Protein AF-A0A9P2R0U0-F1 (afdb_monomer_lite)

pLDDT: mean 92.95, std 7.98, range [57.66, 97.56]

Radius of gyration: 14.1 Å; chains: 1; bounding box: 33×17×36 Å

Organism: NCBI:txid1045010

Secondary structure (DSSP, 8-state):
-EE---EEEE--TTSPPPP-SSEEEEEEEEETTTTEEEEEEE-EEEE-TTS-EEEEP---

Sequence (60 aa):
MRLGPADILESDENGIIPEQDRVITQVVILDADKKQIQCVVRPLQILRADGTWENIGGMK

InterPro domains:
  IPR009640 Bacteriophage 933W, L0121, tail fibre, C-terminal [PF06820] (1-60)

Foldseek 3Di:
DDWADKDKFWADQVLHTDDFFWDFDDKDDPDVVSSTIMTITTFDWDQDPVRDTDGDGHDD

Structure (mmCIF, N/CA/C/O backbone):
data_AF-A0A9P2R0U0-F1
#
_entry.id   AF-A0A9P2R0U0-F1
#
loop_
_atom_site.group_PDB
_atom_site.id
_atom_site.type_symbol
_atom_site.label_atom_id
_atom_site.label_alt_id
_atom_site.label_comp_id
_atom_site.label_asym_id
_atom_site.label_entity_id
_atom_site.label_seq_id
_atom_site.pdbx_PDB_ins_code
_atom_site.Cartn_x
_atom_site.Cartn_y
_atom_site.Cartn_z
_atom_site.occupancy
_atom_site.B_iso_or_equiv
_atom_site.auth_seq_id
_atom_site.auth_comp_id
_atom_site.auth_asym_id
_atom_site.auth_atom_id
_atom_site.pdbx_PDB_model_num
ATOM 1 N N . MET A 1 1 ? 15.582 3.103 -7.847 1.00 90.75 1 MET A N 1
ATOM 2 C CA . MET A 1 1 ? 14.474 2.645 -6.982 1.00 90.75 1 MET A CA 1
ATOM 3 C C . MET A 1 1 ? 13.291 3.576 -7.180 1.00 90.75 1 MET A C 1
ATOM 5 O O . MET A 1 1 ? 13.525 4.757 -7.411 1.00 90.75 1 MET A O 1
ATOM 9 N N . ARG A 1 2 ? 12.057 3.068 -7.135 1.00 93.94 2 ARG A N 1
ATOM 10 C CA . ARG A 1 2 ? 10.833 3.880 -7.213 1.00 93.94 2 ARG A CA 1
ATOM 11 C C . ARG A 1 2 ? 9.732 3.297 -6.336 1.00 93.94 2 ARG A C 1
ATOM 13 O O . ARG A 1 2 ? 9.805 2.132 -5.959 1.00 93.94 2 ARG A O 1
ATOM 20 N N . LEU A 1 3 ? 8.692 4.084 -6.093 1.00 94.31 3 LEU A N 1
ATOM 21 C CA . LEU A 1 3 ? 7.429 3.574 -5.573 1.00 94.31 3 LEU A CA 1
ATOM 22 C C . LEU A 1 3 ? 6.595 3.014 -6.729 1.00 94.31 3 LEU A C 1
ATOM 24 O O . LEU A 1 3 ? 6.470 3.653 -7.775 1.00 94.31 3 LEU A O 1
ATOM 28 N N . GLY A 1 4 ? 6.052 1.817 -6.539 1.00 93.75 4 GLY A N 1
ATOM 29 C CA . GLY A 1 4 ? 5.126 1.191 -7.469 1.00 93.75 4 GLY A CA 1
ATOM 30 C C . GLY A 1 4 ? 3.700 1.755 -7.373 1.00 93.75 4 GLY A C 1
ATOM 31 O O . GLY A 1 4 ? 3.474 2.830 -6.793 1.00 93.75 4 GLY A O 1
ATOM 32 N N . PRO A 1 5 ? 2.728 1.036 -7.961 1.00 95.12 5 PRO A N 1
ATOM 33 C CA . PRO A 1 5 ? 1.309 1.365 -7.869 1.00 95.12 5 PRO A CA 1
ATOM 34 C C . PRO A 1 5 ? 0.829 1.481 -6.419 1.00 95.12 5 PRO A C 1
ATOM 36 O O . PRO A 1 5 ? 1.396 0.871 -5.515 1.00 95.12 5 PRO A O 1
ATOM 39 N N . ALA A 1 6 ? -0.196 2.301 -6.210 1.00 95.94 6 ALA A N 1
ATOM 40 C CA . ALA A 1 6 ? -0.788 2.513 -4.899 1.00 95.94 6 ALA A CA 1
ATOM 41 C C . ALA A 1 6 ? -1.952 1.561 -4.656 1.00 95.94 6 ALA A C 1
ATOM 43 O O . ALA A 1 6 ? -2.808 1.422 -5.523 1.00 95.94 6 ALA A O 1
ATOM 44 N N 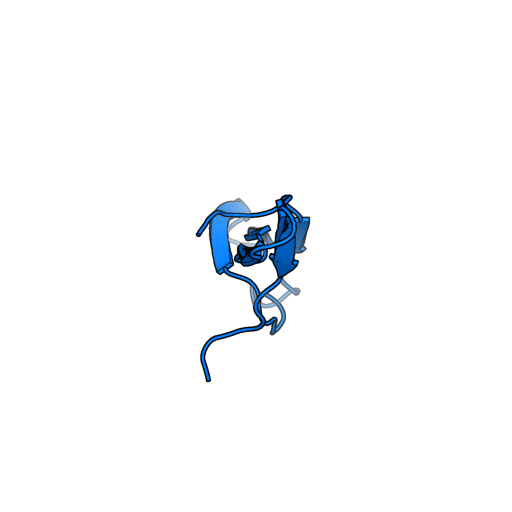. ASP A 1 7 ? -2.002 1.028 -3.441 1.00 95.88 7 ASP A N 1
ATOM 45 C CA . ASP A 1 7 ? -3.16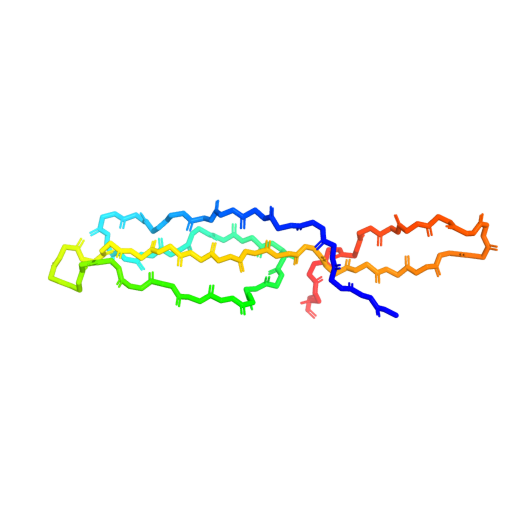6 0.366 -2.866 1.00 95.88 7 ASP A CA 1
ATOM 46 C C . ASP A 1 7 ? -3.584 1.097 -1.584 1.00 95.88 7 ASP A C 1
ATOM 48 O O . ASP A 1 7 ? -2.796 1.841 -0.990 1.00 95.88 7 ASP A O 1
ATOM 52 N N . ILE A 1 8 ? -4.821 0.872 -1.145 1.00 96.88 8 ILE A N 1
ATOM 53 C CA . ILE A 1 8 ? -5.3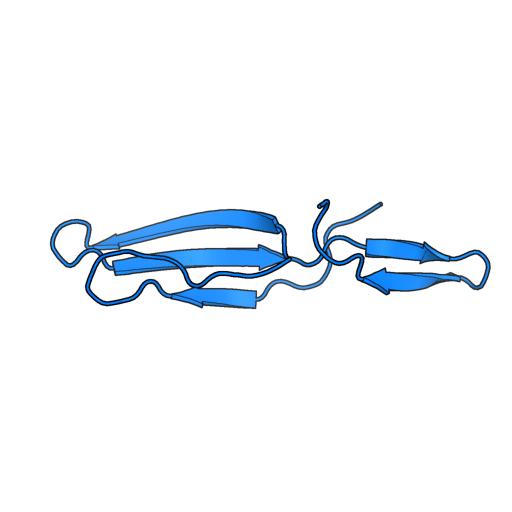54 1.419 0.105 1.00 96.88 8 ILE A CA 1
ATOM 54 C C . ILE A 1 8 ? -5.533 0.278 1.102 1.00 96.88 8 ILE A C 1
ATOM 56 O O . ILE A 1 8 ? -6.065 -0.776 0.759 1.00 96.88 8 ILE A O 1
ATOM 60 N N . LEU A 1 9 ? -5.086 0.501 2.334 1.00 96.56 9 LEU A N 1
ATOM 61 C CA 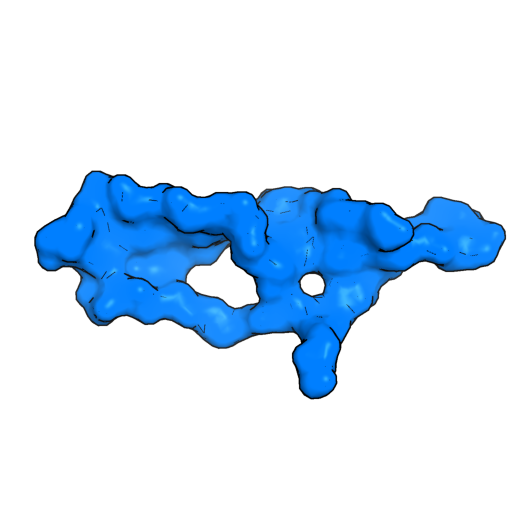. LEU A 1 9 ? -5.401 -0.338 3.482 1.00 96.56 9 LEU A CA 1
ATOM 62 C C . LEU A 1 9 ? -6.289 0.439 4.437 1.00 96.56 9 LEU A C 1
ATOM 64 O O . LEU A 1 9 ? -6.019 1.604 4.722 1.00 96.56 9 LEU A O 1
ATOM 68 N N . GLU A 1 10 ? -7.318 -0.223 4.941 1.00 96.88 10 GLU A N 1
ATOM 69 C CA . GLU A 1 10 ? -8.173 0.308 5.996 1.00 96.88 10 GLU A CA 1
ATOM 70 C C . GLU A 1 10 ? -7.722 -0.259 7.338 1.00 96.88 10 GLU A C 1
ATOM 72 O O . GLU A 1 10 ? -7.238 -1.393 7.414 1.00 96.88 10 GLU A O 1
ATOM 77 N N . SER A 1 11 ? -7.847 0.544 8.389 1.00 96.06 11 SER A N 1
ATOM 78 C CA . SER A 1 11 ? -7.664 0.062 9.747 1.00 96.06 11 SER A CA 1
ATOM 79 C C . SER A 1 11 ? -8.810 -0.849 10.166 1.00 96.06 11 SER A C 1
ATOM 81 O O . SER A 1 11 ? -9.938 -0.717 9.690 1.00 96.06 11 SER A O 1
ATOM 83 N N . ASP A 1 12 ? -8.535 -1.733 11.116 1.00 95.94 12 ASP A N 1
ATOM 84 C CA . ASP A 1 12 ? -9.588 -2.418 11.854 1.00 95.94 12 ASP A CA 1
ATOM 85 C C . ASP A 1 12 ? -10.348 -1.460 12.799 1.00 95.94 12 ASP A C 1
ATOM 87 O O . ASP A 1 12 ? -10.061 -0.261 12.891 1.00 95.94 12 ASP A O 1
ATOM 91 N N . GLU A 1 13 ? -11.319 -2.002 13.539 1.00 94.19 13 GLU A N 1
ATOM 92 C CA . GLU A 1 13 ? -12.127 -1.262 14.522 1.00 94.19 13 GLU A CA 1
ATOM 93 C C . GLU A 1 13 ? -11.312 -0.637 15.670 1.00 94.19 13 GLU A C 1
ATOM 95 O O . GLU A 1 13 ? -11.781 0.262 16.371 1.00 94.19 13 GLU A O 1
ATOM 100 N N . ASN A 1 14 ? -10.077 -1.097 15.874 1.00 94.31 14 ASN A N 1
ATOM 101 C CA . ASN A 1 14 ? -9.167 -0.582 16.885 1.00 94.31 14 ASN A CA 1
ATOM 102 C C . ASN A 1 14 ? -8.191 0.457 16.325 1.00 94.31 14 ASN A C 1
ATOM 104 O O . ASN A 1 14 ? -7.378 0.982 17.090 1.00 94.31 14 ASN A O 1
ATOM 108 N N . GLY A 1 15 ? -8.298 0.801 15.040 1.00 93.50 15 GLY A N 1
ATOM 109 C CA . GLY A 1 15 ? -7.398 1.731 14.366 1.00 93.50 15 GLY A CA 1
ATOM 110 C C . GLY A 1 15 ? -6.074 1.098 13.941 1.00 93.50 15 GLY A C 1
ATOM 111 O O . GLY A 1 15 ? -5.132 1.825 13.624 1.00 93.50 15 GLY A O 1
ATOM 112 N N . ILE A 1 16 ? -5.969 -0.234 13.935 1.00 95.50 16 ILE A N 1
ATOM 113 C CA . ILE A 1 16 ? -4.746 -0.945 13.560 1.00 95.50 16 ILE A CA 1
ATOM 114 C C . ILE A 1 16 ? -4.743 -1.214 12.057 1.00 95.50 16 ILE A C 1
ATOM 116 O O . ILE A 1 16 ? -5.672 -1.800 11.509 1.00 95.50 16 ILE A O 1
ATOM 120 N N . ILE A 1 17 ? -3.673 -0.791 11.385 1.00 95.25 17 ILE A N 1
ATOM 121 C CA . ILE A 1 17 ? -3.426 -1.100 9.972 1.00 95.25 17 ILE A CA 1
ATOM 122 C C . ILE A 1 17 ? -2.826 -2.512 9.883 1.00 95.25 17 ILE A C 1
ATOM 124 O O . ILE A 1 17 ? -1.884 -2.796 10.626 1.00 95.25 17 ILE A O 1
ATOM 128 N N . PRO A 1 18 ? -3.326 -3.393 8.995 1.00 93.38 18 PRO A N 1
ATOM 129 C CA . PRO A 1 18 ? -2.844 -4.768 8.898 1.00 93.38 18 PRO A CA 1
ATOM 130 C C . PRO A 1 18 ? -1.358 -4.845 8.524 1.00 93.38 18 PRO A C 1
ATOM 132 O O . PRO A 1 18 ? -0.852 -4.031 7.745 1.00 93.38 18 PRO A O 1
ATOM 135 N N . GLU A 1 19 ? -0.672 -5.852 9.071 1.00 91.88 19 GLU A N 1
ATOM 136 C CA . GLU A 1 19 ? 0.738 -6.134 8.789 1.00 91.88 19 GLU A CA 1
ATOM 137 C C . GLU A 1 19 ? 0.960 -6.462 7.308 1.00 91.88 19 GLU A C 1
ATOM 139 O O . GLU A 1 19 ? 0.13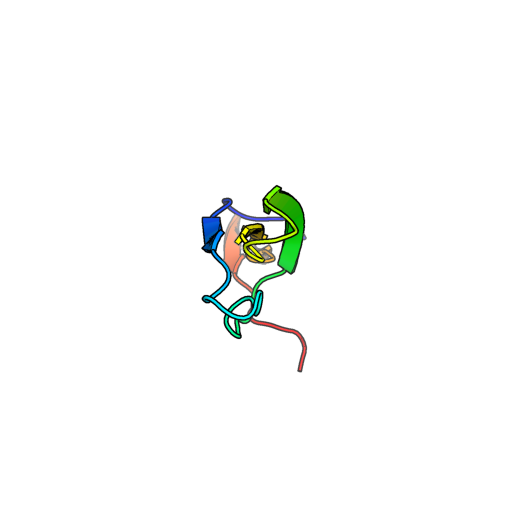9 -7.121 6.664 1.00 91.88 19 GLU A O 1
ATOM 144 N N . GLN A 1 20 ? 2.055 -5.941 6.750 1.00 90.25 20 GLN A N 1
ATOM 145 C CA . GLN A 1 20 ? 2.296 -5.907 5.312 1.00 90.25 20 GLN A CA 1
ATOM 146 C C . GLN A 1 20 ? 3.742 -5.464 4.991 1.00 90.25 20 GLN A C 1
ATOM 148 O O . GLN A 1 20 ? 4.343 -4.708 5.751 1.00 90.25 20 GLN A O 1
ATOM 153 N N . ASP A 1 21 ? 4.260 -5.862 3.822 1.00 88.94 21 ASP A N 1
ATOM 154 C CA . ASP A 1 21 ? 5.673 -5.690 3.411 1.00 88.94 21 ASP A CA 1
ATOM 155 C C . ASP A 1 21 ? 5.962 -4.478 2.491 1.00 88.94 21 ASP A C 1
ATOM 157 O O . ASP A 1 21 ? 7.027 -4.359 1.882 1.00 88.94 21 ASP A O 1
ATOM 161 N N . ARG A 1 22 ? 4.992 -3.586 2.321 1.00 92.06 22 ARG A N 1
ATOM 162 C CA . ARG A 1 22 ? 5.020 -2.386 1.469 1.00 92.06 22 ARG A CA 1
ATOM 163 C C . ARG A 1 22 ? 5.241 -1.122 2.307 1.00 92.06 22 ARG A C 1
ATOM 165 O O . ARG A 1 22 ? 5.067 -1.088 3.523 1.00 92.06 22 ARG A O 1
ATOM 172 N N . VAL A 1 23 ? 5.589 -0.029 1.636 1.00 92.88 23 VAL A N 1
ATOM 173 C CA . VAL A 1 23 ? 5.826 1.266 2.286 1.00 92.88 23 VAL A CA 1
ATOM 174 C C . VAL A 1 23 ? 4.504 2.020 2.422 1.00 92.88 23 VAL A C 1
ATOM 176 O O . VAL A 1 23 ? 3.805 2.210 1.425 1.00 92.88 23 VAL A O 1
ATOM 179 N N . ILE A 1 24 ? 4.176 2.500 3.626 1.00 95.06 24 ILE A N 1
ATOM 180 C CA . ILE A 1 24 ? 3.101 3.484 3.821 1.00 95.06 24 ILE A CA 1
ATOM 181 C C . ILE A 1 24 ? 3.616 4.845 3.351 1.00 95.06 24 ILE A C 1
ATOM 183 O O . ILE A 1 24 ? 4.648 5.326 3.810 1.00 95.06 24 ILE A O 1
ATOM 187 N N . THR A 1 25 ? 2.895 5.467 2.424 1.00 95.88 25 THR A N 1
ATOM 188 C CA . THR A 1 25 ? 3.289 6.742 1.797 1.00 95.88 25 THR A CA 1
ATOM 189 C C . THR A 1 25 ? 2.345 7.891 2.124 1.00 95.88 25 THR A C 1
ATOM 191 O O . THR A 1 25 ? 2.714 9.050 1.964 1.00 95.88 25 THR A O 1
ATOM 194 N N . GLN A 1 26 ? 1.145 7.581 2.615 1.00 97.25 26 GLN A N 1
ATOM 195 C CA . GLN A 1 26 ? 0.180 8.555 3.106 1.00 97.25 26 GLN A CA 1
ATOM 196 C C . GLN A 1 26 ? -0.715 7.898 4.156 1.00 97.25 26 GLN A C 1
ATOM 198 O O . GLN A 1 26 ? -1.063 6.725 4.020 1.00 97.25 26 GLN A O 1
ATOM 203 N N . VAL A 1 27 ? -1.112 8.674 5.162 1.00 96.44 27 VAL A N 1
ATOM 204 C CA . VAL A 1 27 ? -2.114 8.299 6.164 1.00 96.44 27 VAL A CA 1
ATOM 205 C C . VAL A 1 27 ? -3.242 9.323 6.102 1.00 96.44 27 VAL A C 1
ATOM 207 O O . VAL A 1 27 ? -2.988 10.528 6.078 1.00 96.44 27 VAL A O 1
ATOM 210 N N . VAL A 1 28 ? -4.478 8.843 6.051 1.00 96.94 28 VAL A N 1
ATOM 211 C CA . VAL A 1 28 ? -5.706 9.637 6.047 1.00 96.94 28 VAL A CA 1
ATOM 212 C C . VAL A 1 28 ? -6.530 9.214 7.254 1.00 96.94 28 VAL A C 1
ATOM 214 O O . VAL A 1 28 ? -6.875 8.045 7.397 1.00 96.94 28 VAL A O 1
ATOM 217 N N . ILE A 1 29 ? -6.847 10.167 8.125 1.00 96.38 29 ILE A N 1
ATOM 218 C CA . ILE A 1 29 ? -7.732 9.946 9.270 1.00 96.38 29 ILE A CA 1
ATOM 219 C C . ILE A 1 29 ? -9.105 10.465 8.861 1.00 96.38 29 ILE A C 1
ATOM 221 O O . ILE A 1 29 ? -9.268 11.666 8.652 1.00 96.38 29 ILE A O 1
ATOM 225 N N . LEU A 1 30 ? -10.062 9.556 8.692 1.00 94.56 30 LEU A N 1
ATOM 226 C CA . LEU A 1 30 ? -11.422 9.902 8.278 1.00 94.56 30 LEU A CA 1
ATOM 227 C C . LEU A 1 30 ? -12.274 10.296 9.484 1.00 94.56 30 LEU A C 1
ATOM 229 O O . LEU A 1 30 ? -12.982 11.300 9.447 1.00 94.56 30 LEU A O 1
ATOM 233 N N . ASP A 1 31 ? -12.168 9.520 10.561 1.00 95.81 31 ASP A N 1
ATOM 234 C CA . ASP A 1 31 ? -12.873 9.750 11.818 1.00 95.81 31 ASP A CA 1
ATOM 235 C C . ASP A 1 31 ? -11.992 9.243 12.966 1.00 95.81 31 ASP A C 1
ATOM 237 O O . ASP A 1 31 ? -11.736 8.044 13.089 1.00 95.81 31 ASP A O 1
ATOM 241 N N . ALA A 1 32 ? -11.477 10.165 13.782 1.00 92.19 32 ALA A N 1
ATOM 242 C CA . ALA A 1 32 ? -10.563 9.828 14.870 1.00 92.19 32 ALA A CA 1
ATOM 243 C C . ALA A 1 32 ? -11.273 9.105 16.025 1.00 92.19 32 ALA A C 1
ATOM 245 O O . ALA A 1 32 ? -10.692 8.199 16.622 1.00 92.19 32 ALA A O 1
ATOM 246 N N . ASP A 1 33 ? -12.532 9.453 16.299 1.00 95.56 33 ASP A N 1
ATOM 247 C CA . ASP A 1 33 ? -13.302 8.871 17.400 1.00 95.56 33 ASP A CA 1
ATOM 248 C C . ASP A 1 33 ? -13.689 7.427 17.082 1.00 95.56 33 ASP A C 1
ATOM 250 O O . ASP A 1 33 ? -13.622 6.544 17.938 1.00 95.56 33 ASP A O 1
ATOM 254 N N . LYS A 1 34 ? -14.026 7.166 15.815 1.00 94.44 34 LYS A N 1
ATOM 255 C CA . LYS A 1 34 ? -14.278 5.811 15.310 1.00 94.44 34 LYS A CA 1
ATOM 256 C C . LYS A 1 34 ? -13.009 5.057 14.925 1.00 94.44 34 LYS A C 1
ATOM 258 O O . LYS A 1 34 ? -13.111 3.929 14.452 1.00 94.44 34 LYS A O 1
ATOM 263 N N . LYS A 1 35 ? -11.833 5.671 15.099 1.00 94.44 35 LYS A N 1
ATOM 264 C CA . LYS A 1 35 ? -10.530 5.111 14.715 1.00 94.44 35 LYS A CA 1
ATOM 265 C C . LYS A 1 35 ? -10.481 4.661 13.249 1.00 94.44 35 LYS A C 1
ATOM 267 O O . LYS A 1 35 ? -9.796 3.702 12.913 1.00 94.44 35 LYS A O 1
ATOM 272 N N . GLN A 1 36 ? -11.206 5.354 12.375 1.00 95.56 36 GLN A N 1
ATOM 273 C CA . GLN A 1 36 ? -11.266 5.041 10.955 1.00 95.56 36 GLN A CA 1
ATOM 274 C C . GLN A 1 36 ? -10.085 5.695 10.235 1.00 95.56 36 GLN A C 1
ATOM 276 O O . GLN A 1 36 ? -10.073 6.907 9.987 1.00 95.56 36 GLN A O 1
ATOM 281 N N . ILE A 1 37 ? -9.088 4.882 9.895 1.00 97.06 37 ILE A N 1
ATOM 282 C CA . ILE A 1 37 ? -7.845 5.311 9.257 1.00 97.06 37 ILE A CA 1
ATOM 283 C C . ILE A 1 37 ? -7.683 4.556 7.937 1.00 97.06 37 ILE A C 1
ATOM 285 O O . ILE A 1 37 ? -7.898 3.350 7.857 1.00 97.06 37 ILE A O 1
ATOM 289 N N . GLN A 1 38 ? -7.275 5.273 6.896 1.00 97.56 38 GLN A N 1
ATOM 290 C CA . GLN A 1 38 ? -6.868 4.698 5.621 1.00 97.56 38 GLN A CA 1
ATOM 291 C C . GLN A 1 38 ? -5.404 5.032 5.342 1.00 97.56 38 GLN A C 1
ATOM 293 O O . GLN A 1 38 ? -4.961 6.169 5.507 1.00 97.56 38 GLN A O 1
ATOM 298 N N . CYS A 1 39 ? -4.647 4.048 4.878 1.00 97.44 39 CYS A N 1
ATOM 299 C CA . CYS A 1 39 ? -3.250 4.199 4.498 1.00 97.44 39 CYS A CA 1
ATOM 300 C C . CYS A 1 39 ? -3.075 3.931 3.008 1.00 97.44 39 CYS A C 1
ATOM 302 O O . CYS A 1 39 ? -3.546 2.919 2.497 1.00 97.44 39 CYS A O 1
ATOM 304 N N . VAL A 1 40 ? -2.329 4.798 2.324 1.00 97.31 40 VAL A N 1
ATOM 305 C CA . VAL A 1 40 ? -1.868 4.536 0.957 1.00 97.31 40 VAL A CA 1
ATOM 306 C C . VAL A 1 40 ? -0.535 3.814 1.033 1.00 97.31 40 VAL A C 1
ATOM 308 O O . VAL A 1 40 ? 0.472 4.387 1.467 1.00 97.31 40 VAL A O 1
ATOM 311 N N . VAL A 1 41 ? -0.515 2.568 0.578 1.00 95.81 41 VAL A N 1
ATOM 312 C CA . VAL A 1 41 ? 0.679 1.723 0.554 1.00 95.81 41 VAL A CA 1
ATOM 313 C C . VAL A 1 41 ? 1.167 1.507 -0.866 1.00 95.81 41 VAL A C 1
ATOM 315 O O . VAL A 1 41 ? 0.382 1.424 -1.809 1.00 95.81 41 VAL A O 1
ATOM 318 N N . ARG A 1 42 ? 2.485 1.431 -1.033 1.00 95.19 42 ARG A N 1
ATOM 319 C CA . ARG A 1 42 ? 3.127 1.219 -2.334 1.00 95.19 42 ARG A CA 1
ATOM 320 C C . ARG A 1 42 ? 4.267 0.215 -2.191 1.00 95.19 42 ARG A C 1
ATOM 322 O O . ARG A 1 42 ? 5.066 0.355 -1.259 1.00 95.19 42 ARG A O 1
ATOM 329 N N . PRO A 1 43 ? 4.394 -0.778 -3.090 1.00 93.88 43 PRO A N 1
ATOM 330 C CA . PRO A 1 43 ? 5.568 -1.626 -3.105 1.00 93.88 43 PRO A CA 1
ATOM 331 C C . PRO A 1 43 ? 6.761 -0.787 -3.544 1.00 93.88 43 PRO A C 1
ATOM 333 O O . PRO A 1 43 ? 6.659 0.088 -4.411 1.00 93.88 43 PRO A O 1
ATOM 336 N N . LEU A 1 44 ? 7.908 -1.067 -2.955 1.00 93.50 44 LEU A N 1
ATOM 337 C CA . LEU A 1 44 ? 9.146 -0.486 -3.418 1.00 93.50 44 LEU A CA 1
ATOM 338 C C . LEU A 1 44 ? 9.642 -1.308 -4.611 1.00 93.50 44 LEU A C 1
ATOM 340 O O . LEU A 1 44 ? 9.506 -2.528 -4.622 1.00 93.50 44 LEU A O 1
ATOM 344 N N . GLN A 1 45 ? 10.147 -0.648 -5.650 1.00 95.19 45 GLN A N 1
ATOM 345 C CA . GLN A 1 45 ? 10.540 -1.310 -6.891 1.00 95.19 45 GLN A CA 1
ATOM 346 C C . GLN A 1 45 ? 11.966 -0.964 -7.305 1.00 95.19 45 GLN A C 1
ATOM 348 O O . GLN A 1 45 ? 12.398 0.198 -7.253 1.00 95.19 45 GLN A O 1
ATOM 353 N N . ILE A 1 46 ? 12.678 -1.974 -7.794 1.00 95.88 46 ILE A N 1
ATOM 354 C CA . ILE A 1 46 ? 13.991 -1.836 -8.422 1.00 95.88 46 ILE A CA 1
ATOM 355 C C . ILE A 1 46 ? 13.888 -2.134 -9.918 1.00 95.88 46 ILE A C 1
ATOM 357 O O . ILE A 1 46 ? 13.123 -2.999 -10.335 1.00 95.88 46 ILE A O 1
ATOM 361 N N . LEU A 1 47 ? 14.637 -1.383 -10.725 1.00 96.50 47 LEU A N 1
ATOM 362 C CA . LEU A 1 47 ? 14.762 -1.637 -12.156 1.00 96.50 47 LEU A CA 1
ATOM 363 C C . LEU A 1 47 ? 15.843 -2.697 -12.360 1.00 96.50 47 LEU A C 1
ATOM 365 O O . LEU A 1 47 ? 16.971 -2.521 -11.892 1.00 96.50 47 LEU A O 1
ATOM 369 N N . ARG A 1 48 ? 15.499 -3.788 -13.036 1.00 96.56 48 ARG A N 1
ATOM 370 C CA . ARG A 1 48 ? 16.427 -4.846 -13.428 1.00 96.56 48 ARG A CA 1
ATOM 371 C C . ARG A 1 48 ? 17.156 -4.480 -14.720 1.00 96.56 48 ARG A C 1
ATOM 373 O O . ARG A 1 48 ? 16.767 -3.562 -15.439 1.00 96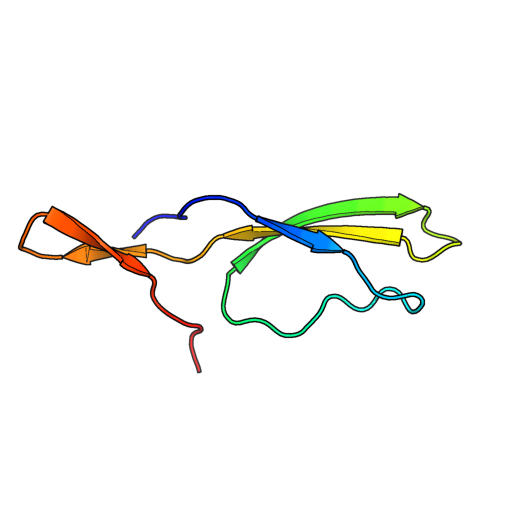.56 48 ARG A O 1
ATOM 380 N N . ALA A 1 49 ? 18.238 -5.203 -15.005 1.00 97.00 49 ALA A N 1
ATOM 381 C CA . ALA A 1 49 ? 19.073 -4.965 -16.185 1.00 97.00 49 ALA A CA 1
ATOM 382 C C . ALA A 1 49 ? 18.325 -5.199 -17.511 1.00 97.00 49 ALA A C 1
ATOM 384 O O . ALA A 1 49 ? 18.670 -4.595 -18.521 1.00 97.00 49 ALA A O 1
ATOM 385 N N . ASP A 1 50 ? 17.285 -6.034 -17.495 1.00 97.19 50 ASP A N 1
ATOM 386 C CA . ASP A 1 50 ? 16.396 -6.292 -18.633 1.00 97.19 50 ASP A CA 1
ATOM 387 C C . ASP A 1 50 ? 15.295 -5.224 -18.810 1.00 97.19 50 ASP A C 1
ATOM 389 O O . ASP A 1 50 ? 14.444 -5.344 -19.688 1.00 97.19 50 ASP A O 1
ATOM 393 N N . GLY A 1 51 ? 15.302 -4.171 -17.985 1.00 97.38 51 GLY A N 1
ATOM 394 C CA . GLY A 1 51 ? 14.324 -3.085 -18.029 1.00 97.38 51 GLY A CA 1
ATOM 395 C C . GLY A 1 51 ? 13.022 -3.366 -17.273 1.00 97.38 51 GLY A C 1
ATOM 396 O O . GLY A 1 51 ? 12.136 -2.508 -17.256 1.00 97.38 51 GLY A O 1
ATOM 397 N N . THR A 1 52 ? 12.887 -4.524 -16.622 1.00 96.38 52 THR A N 1
ATOM 398 C CA . THR A 1 52 ? 11.700 -4.853 -15.824 1.00 96.38 52 THR A CA 1
ATOM 399 C C . THR A 1 52 ? 11.757 -4.213 -14.436 1.00 96.38 52 THR A C 1
ATOM 401 O O . THR A 1 52 ? 12.817 -4.075 -13.824 1.00 96.38 52 THR A O 1
ATOM 404 N N . TRP A 1 53 ? 10.601 -3.792 -13.920 1.00 96.06 53 TRP A N 1
ATOM 405 C CA . TRP A 1 53 ? 10.479 -3.311 -12.544 1.00 96.06 53 TRP A CA 1
ATOM 406 C C . TRP A 1 53 ? 10.005 -4.445 -11.647 1.00 96.06 53 TRP A C 1
ATOM 408 O O . TRP A 1 53 ? 8.917 -4.977 -11.856 1.00 96.06 53 TRP A O 1
ATOM 418 N N . GLU A 1 54 ? 10.790 -4.772 -10.627 1.00 94.56 54 GLU A N 1
ATOM 419 C CA . GLU A 1 54 ? 10.475 -5.838 -9.677 1.00 94.56 54 GLU A CA 1
ATOM 420 C C . GLU A 1 54 ? 10.155 -5.258 -8.302 1.00 94.56 54 GLU A C 1
ATOM 422 O O . GLU A 1 54 ? 10.845 -4.347 -7.833 1.00 94.56 54 GLU A O 1
ATOM 427 N N . ASN A 1 55 ? 9.111 -5.790 -7.661 1.00 92.44 55 ASN A N 1
ATOM 428 C CA . ASN A 1 55 ? 8.771 -5.463 -6.281 1.00 92.44 55 ASN A CA 1
ATOM 429 C C . ASN A 1 55 ? 9.817 -6.061 -5.343 1.00 92.44 55 ASN A C 1
ATOM 431 O O . ASN A 1 55 ? 10.071 -7.262 -5.373 1.00 92.44 55 ASN A O 1
ATOM 435 N N . ILE A 1 56 ? 10.362 -5.234 -4.464 1.00 90.19 56 ILE A N 1
ATOM 436 C CA . ILE A 1 56 ? 11.129 -5.697 -3.316 1.00 90.19 56 ILE A CA 1
ATOM 437 C C . ILE A 1 56 ? 10.186 -5.780 -2.117 1.00 90.19 56 ILE A C 1
ATOM 439 O O . ILE A 1 56 ? 9.509 -4.807 -1.779 1.00 90.19 56 ILE A O 1
ATOM 443 N N . GLY A 1 57 ? 10.107 -6.976 -1.528 1.00 75.94 57 GLY A N 1
ATOM 444 C CA . GLY A 1 57 ? 9.476 -7.180 -0.226 1.00 75.94 57 GLY A CA 1
ATOM 445 C C . GLY A 1 57 ? 10.261 -6.456 0.868 1.00 75.94 57 GLY A C 1
ATOM 446 O O . GLY A 1 57 ? 11.410 -6.066 0.644 1.00 75.94 57 GLY A O 1
ATOM 447 N N . GLY A 1 58 ? 9.619 -6.257 2.019 1.00 66.38 58 GLY A N 1
ATOM 448 C CA . GLY A 1 58 ? 10.117 -5.469 3.143 1.00 66.38 58 GLY A CA 1
ATOM 449 C C . GLY A 1 58 ? 11.590 -5.716 3.478 1.00 66.38 58 GLY A C 1
ATOM 450 O O . GLY A 1 58 ? 12.129 -6.812 3.311 1.00 66.38 58 GLY A O 1
ATOM 451 N N . MET A 1 59 ? 12.259 -4.670 3.961 1.00 57.66 59 MET A N 1
ATOM 452 C CA . MET A 1 59 ? 13.569 -4.822 4.585 1.00 57.66 59 MET A CA 1
ATOM 453 C C . MET A 1 59 ? 13.358 -5.551 5.917 1.00 57.66 59 MET A C 1
ATOM 455 O O . MET A 1 59 ? 12.707 -4.998 6.800 1.00 57.66 59 MET A O 1
ATOM 459 N N . LYS A 1 60 ? 13.851 -6.791 6.026 1.00 59.41 60 LYS A N 1
ATOM 460 C CA . LYS A 1 60 ? 13.995 -7.471 7.323 1.00 59.41 60 LYS A CA 1
ATOM 461 C C . LYS A 1 60 ? 14.878 -6.669 8.272 1.00 59.41 60 LYS A C 1
ATOM 463 O O . LYS A 1 60 ? 15.844 -6.045 7.773 1.00 59.41 60 LYS A O 1
#